Protein AF-A0AA38ISB1-F1 (afdb_monomer_lite)

Radius of gyration: 18.83 Å; chains: 1; bounding box: 47×34×55 Å

pLDDT: mean 70.36, std 16.9, range [27.78, 88.81]

Organism: NCBI:txid2755281

Structure (mmCIF, N/CA/C/O backbone):
data_AF-A0AA38ISB1-F1
#
_entry.id   AF-A0AA38ISB1-F1
#
loop_
_atom_site.group_PDB
_atom_site.id
_atom_site.type_symbol
_atom_site.label_atom_id
_atom_site.label_alt_id
_atom_site.label_comp_id
_atom_site.label_asym_id
_atom_site.label_entity_id
_atom_site.label_seq_id
_atom_site.pdbx_PDB_ins_code
_atom_site.Cartn_x
_atom_site.Cartn_y
_atom_site.Cartn_z
_atom_site.occupancy
_atom_site.B_iso_or_equiv
_atom_site.auth_seq_id
_atom_site.auth_comp_id
_atom_site.auth_asym_id
_atom_site.auth_atom_id
_atom_site.pdbx_PDB_model_num
ATOM 1 N N . MET A 1 1 ? 14.321 16.481 -18.606 1.00 57.59 1 MET A N 1
ATOM 2 C CA . MET A 1 1 ? 13.206 15.615 -19.056 1.00 57.59 1 MET A CA 1
ATOM 3 C C 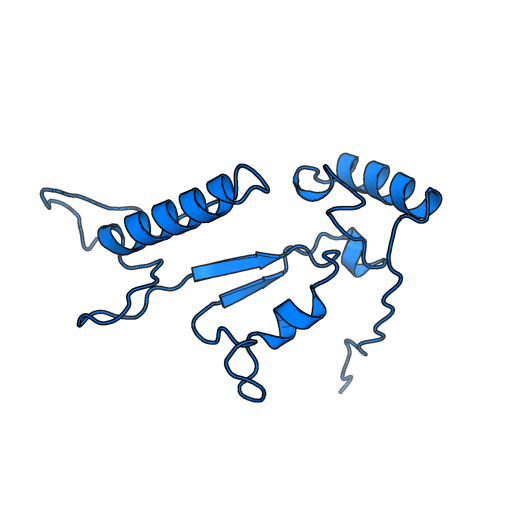. MET A 1 1 ? 13.800 14.308 -19.596 1.00 57.59 1 MET A C 1
ATOM 5 O O . MET A 1 1 ? 14.100 14.224 -20.774 1.00 57.59 1 MET A O 1
ATOM 9 N N . PHE A 1 2 ? 14.101 13.334 -18.725 1.00 65.81 2 PHE A N 1
ATOM 10 C CA . PHE A 1 2 ? 15.055 12.237 -19.006 1.00 65.81 2 PHE A CA 1
ATOM 11 C C . PHE A 1 2 ? 14.682 11.275 -20.149 1.00 65.81 2 PHE A C 1
ATOM 13 O O . PHE A 1 2 ? 15.574 10.658 -20.718 1.00 65.81 2 PHE A O 1
ATOM 20 N N . ALA A 1 3 ? 13.399 11.153 -20.499 1.00 68.50 3 ALA A N 1
ATOM 21 C CA . ALA A 1 3 ? 12.931 10.273 -21.577 1.00 68.50 3 ALA A CA 1
ATOM 22 C C . ALA A 1 3 ? 12.367 11.028 -22.798 1.00 68.50 3 ALA A C 1
ATOM 24 O O . ALA A 1 3 ? 11.808 10.407 -23.707 1.00 68.50 3 ALA A O 1
ATOM 25 N N . ALA A 1 4 ? 12.497 12.360 -22.831 1.00 79.62 4 ALA A N 1
ATOM 26 C CA . ALA A 1 4 ? 12.050 13.179 -23.954 1.00 79.62 4 ALA A CA 1
ATOM 27 C C . ALA A 1 4 ? 12.805 12.813 -25.239 1.00 79.62 4 ALA A C 1
ATOM 29 O O . ALA A 1 4 ? 14.029 12.734 -25.224 1.00 79.62 4 ALA A O 1
ATOM 30 N N . GLY A 1 5 ? 12.086 12.599 -26.343 1.00 80.38 5 GLY A N 1
ATOM 31 C CA . GLY A 1 5 ? 12.702 12.317 -27.646 1.00 80.38 5 GLY A CA 1
ATOM 32 C C . GLY A 1 5 ? 13.299 10.913 -27.804 1.00 80.38 5 GLY A C 1
ATOM 33 O O . GLY A 1 5 ? 13.981 10.655 -28.789 1.00 80.38 5 GLY A O 1
ATOM 34 N N . THR A 1 6 ? 13.045 9.991 -26.868 1.00 82.00 6 THR A N 1
ATOM 35 C CA . THR A 1 6 ? 13.412 8.573 -27.024 1.00 82.00 6 THR A CA 1
ATOM 36 C C . THR A 1 6 ? 12.276 7.780 -27.691 1.00 82.00 6 THR A C 1
ATOM 38 O O . THR A 1 6 ? 11.116 8.179 -27.571 1.00 82.00 6 THR A O 1
ATOM 41 N N . PRO A 1 7 ? 12.548 6.619 -28.328 1.00 79.19 7 PRO A N 1
ATOM 42 C CA . PRO A 1 7 ? 11.509 5.784 -28.952 1.00 79.19 7 PRO A CA 1
ATOM 43 C C . PRO A 1 7 ? 10.403 5.307 -27.992 1.00 79.19 7 PRO A C 1
ATOM 45 O O . PRO A 1 7 ? 9.334 4.897 -28.434 1.00 79.19 7 PRO A O 1
ATOM 48 N N . ARG A 1 8 ? 10.657 5.339 -26.674 1.00 72.88 8 ARG A N 1
ATOM 49 C CA . ARG A 1 8 ? 9.668 5.100 -25.614 1.00 72.88 8 ARG A CA 1
ATOM 50 C C . ARG A 1 8 ? 9.695 6.251 -24.611 1.00 72.88 8 ARG A C 1
ATOM 52 O O . ARG A 1 8 ? 10.278 6.139 -23.535 1.00 72.88 8 ARG A O 1
ATOM 59 N N . SER A 1 9 ? 9.057 7.358 -24.972 1.00 78.00 9 SER A N 1
ATOM 60 C CA . SER A 1 9 ? 9.005 8.566 -24.152 1.00 78.00 9 SER A CA 1
ATOM 61 C C . SER A 1 9 ? 8.037 8.421 -22.973 1.00 78.00 9 SER A C 1
ATOM 63 O O . SER A 1 9 ? 6.853 8.740 -23.078 1.00 78.00 9 SER A O 1
ATOM 65 N N . GLN A 1 10 ? 8.538 7.945 -21.836 1.00 79.06 10 GLN A N 1
ATOM 66 C CA . GLN A 1 10 ? 7.797 7.910 -20.577 1.00 79.06 10 GLN A CA 1
ATOM 67 C C . GLN A 1 10 ? 8.027 9.232 -19.824 1.00 79.06 10 GLN A C 1
ATOM 69 O O . GLN A 1 10 ? 9.119 9.489 -19.329 1.00 79.06 10 GLN A O 1
ATOM 74 N N . LEU A 1 11 ? 7.024 10.114 -19.807 1.00 81.56 11 LEU A N 1
ATOM 75 C CA . LEU A 1 11 ? 7.157 11.467 -19.240 1.00 81.56 11 LEU A CA 1
ATOM 76 C C . LEU A 1 11 ? 6.573 11.606 -17.824 1.00 81.56 11 LEU A C 1
ATOM 78 O O . LEU A 1 11 ? 6.867 12.583 -17.140 1.00 81.56 11 LEU A O 1
ATOM 82 N N . SER A 1 12 ? 5.754 10.650 -17.383 1.00 78.00 12 SER A N 1
ATOM 83 C CA . SER A 1 12 ? 5.053 10.701 -16.096 1.00 78.00 12 SER A CA 1
ATOM 84 C C . SER A 1 12 ? 5.961 10.241 -14.950 1.00 78.00 12 SER A C 1
ATOM 86 O O . SER A 1 12 ? 6.456 9.123 -14.948 1.00 78.00 12 SER A O 1
ATOM 88 N N . SER A 1 13 ? 6.175 11.044 -13.919 1.00 73.81 13 SER A N 1
ATOM 89 C CA . SER A 1 13 ? 7.061 10.631 -12.818 1.00 73.81 13 SER A CA 1
ATOM 90 C C . SER A 1 13 ? 6.405 9.680 -11.810 1.00 73.81 13 SER A C 1
ATOM 92 O O . SER A 1 13 ? 7.106 8.873 -11.198 1.00 73.81 13 SER A O 1
ATOM 94 N N . CYS A 1 14 ? 5.082 9.769 -11.635 1.00 75.06 14 CYS A N 1
ATOM 95 C CA . CYS A 1 14 ? 4.337 9.091 -10.573 1.00 75.06 14 CYS A CA 1
ATOM 96 C C . CYS A 1 14 ? 3.069 8.427 -11.113 1.00 75.06 14 CYS A C 1
ATOM 98 O O . CYS A 1 14 ? 2.439 8.935 -12.043 1.00 75.06 14 CYS A O 1
ATOM 100 N N . PHE A 1 15 ? 2.683 7.318 -10.487 1.00 79.69 15 PHE A N 1
ATOM 101 C CA . PHE A 1 15 ? 1.488 6.553 -10.823 1.00 79.69 15 PHE A CA 1
ATOM 102 C C . PHE A 1 15 ? 0.756 6.155 -9.547 1.00 79.69 15 PHE A C 1
ATOM 104 O O . PHE A 1 15 ? 1.388 5.767 -8.567 1.00 79.69 15 PHE A O 1
ATOM 111 N N . LEU A 1 16 ? -0.570 6.237 -9.584 1.00 79.75 16 LEU A N 1
ATOM 112 C CA . LEU A 1 16 ? -1.455 5.670 -8.575 1.00 79.75 16 LEU A CA 1
ATOM 113 C C . LEU A 1 16 ? -2.050 4.388 -9.153 1.00 79.75 16 LEU A C 1
ATOM 115 O O . LEU A 1 16 ? -2.579 4.401 -10.264 1.00 79.75 16 LEU A O 1
ATOM 119 N N . VAL A 1 17 ? -1.930 3.293 -8.409 1.00 78.75 17 VAL A N 1
ATOM 120 C CA . VAL A 1 17 ? -2.494 1.990 -8.769 1.00 78.75 17 VAL A CA 1
ATOM 121 C C . VAL A 1 17 ? -3.433 1.585 -7.646 1.00 78.75 17 VAL A C 1
ATOM 123 O O . VAL A 1 17 ? -3.034 1.567 -6.484 1.00 78.75 17 VAL A O 1
ATOM 126 N N . THR A 1 18 ? -4.682 1.294 -7.991 1.00 77.44 18 THR A N 1
ATOM 127 C CA . THR A 1 18 ? -5.691 0.797 -7.057 1.00 77.44 18 THR A CA 1
ATOM 128 C C . THR A 1 18 ? -5.938 -0.679 -7.324 1.00 77.44 18 THR A C 1
ATOM 130 O O . THR A 1 18 ? -5.906 -1.137 -8.468 1.00 77.44 18 THR A O 1
ATOM 133 N N . MET A 1 19 ? -6.186 -1.445 -6.265 1.00 78.12 19 MET A N 1
ATOM 134 C CA . MET A 1 19 ? -6.672 -2.807 -6.436 1.00 78.12 19 MET A CA 1
ATOM 135 C C . MET A 1 19 ? -8.125 -2.756 -6.899 1.00 78.12 19 MET A C 1
ATOM 137 O O . MET A 1 19 ? -8.974 -2.183 -6.227 1.00 78.12 19 MET A O 1
ATOM 141 N N . ALA A 1 20 ? -8.401 -3.332 -8.069 1.00 73.69 20 ALA A N 1
ATOM 142 C CA . ALA A 1 20 ? -9.742 -3.321 -8.651 1.00 73.69 20 ALA A CA 1
ATOM 143 C C . ALA A 1 20 ? -10.702 -4.302 -7.960 1.00 73.69 20 ALA A C 1
ATOM 145 O O . ALA A 1 20 ? -11.915 -4.116 -8.019 1.00 73.69 20 ALA A O 1
ATOM 146 N N . LYS A 1 21 ? -10.163 -5.370 -7.362 1.00 74.31 21 LYS A N 1
ATOM 147 C CA . LYS A 1 21 ? -10.909 -6.431 -6.686 1.00 74.31 21 LYS A CA 1
ATOM 148 C C . LYS A 1 21 ? -10.094 -6.979 -5.521 1.00 74.31 21 LYS A C 1
ATOM 150 O O . LYS A 1 21 ? -8.867 -7.034 -5.602 1.00 74.31 21 LYS A O 1
ATOM 155 N N . ASP A 1 22 ? -10.801 -7.395 -4.478 1.00 80.44 22 ASP A N 1
ATOM 156 C CA . ASP A 1 22 ? -10.250 -8.108 -3.324 1.00 80.44 22 ASP A CA 1
ATOM 157 C C . ASP A 1 22 ? -10.283 -9.627 -3.573 1.00 80.44 22 ASP A C 1
ATOM 159 O O . ASP A 1 22 ? -10.995 -10.389 -2.923 1.00 80.44 22 ASP A O 1
ATOM 163 N N . ASP A 1 23 ? -9.584 -10.060 -4.621 1.00 85.75 23 ASP A N 1
ATOM 164 C CA . ASP A 1 23 ? -9.383 -11.461 -4.982 1.00 85.75 23 ASP A CA 1
ATOM 165 C C . ASP A 1 23 ? -7.908 -11.717 -5.328 1.00 85.75 23 ASP A C 1
ATOM 167 O O . ASP A 1 23 ? -7.120 -10.797 -5.573 1.00 85.75 23 ASP A O 1
ATOM 171 N N . LEU A 1 24 ? -7.507 -12.993 -5.330 1.00 88.06 24 LEU A N 1
ATOM 172 C CA . LEU A 1 24 ? -6.124 -13.388 -5.610 1.00 88.06 24 LEU A CA 1
ATOM 173 C C . LEU A 1 24 ? -5.665 -12.886 -6.989 1.00 88.06 24 LEU A C 1
ATOM 175 O O . LEU A 1 24 ? -4.542 -12.402 -7.144 1.00 88.06 24 LEU A O 1
ATOM 179 N N . ASP A 1 25 ? -6.560 -12.943 -7.974 1.00 88.06 25 ASP A N 1
ATOM 180 C CA . ASP A 1 25 ? -6.303 -12.438 -9.318 1.00 88.06 25 ASP A CA 1
ATOM 181 C C . ASP A 1 25 ? -6.095 -10.919 -9.317 1.00 88.06 25 ASP A C 1
ATOM 183 O O . ASP A 1 25 ? -5.141 -10.434 -9.928 1.00 88.06 25 ASP A O 1
ATOM 187 N N . GLY A 1 26 ? -6.915 -10.157 -8.595 1.00 83.75 26 GLY A N 1
ATOM 188 C CA . GLY A 1 26 ? -6.788 -8.711 -8.426 1.00 83.75 26 GLY A CA 1
ATOM 189 C C . GLY A 1 26 ? -5.459 -8.311 -7.792 1.00 83.75 26 GLY A C 1
ATOM 190 O O . GLY A 1 26 ? -4.796 -7.392 -8.288 1.00 83.75 26 GLY A O 1
ATOM 191 N N . ILE A 1 27 ? -5.014 -9.049 -6.770 1.00 84.00 27 ILE A N 1
ATOM 192 C CA . ILE A 1 27 ? -3.689 -8.872 -6.154 1.00 84.00 27 ILE A CA 1
ATOM 193 C C . ILE A 1 27 ? -2.588 -9.094 -7.194 1.00 84.00 27 ILE A C 1
ATOM 195 O O . ILE A 1 27 ? -1.736 -8.222 -7.393 1.00 84.00 27 ILE A O 1
ATOM 199 N N . TYR A 1 28 ? -2.604 -10.229 -7.899 1.00 86.25 28 TYR A N 1
ATOM 200 C CA . TYR A 1 28 ? -1.568 -10.534 -8.888 1.00 86.25 28 TYR A CA 1
ATOM 201 C C . TYR A 1 28 ? -1.556 -9.537 -10.046 1.00 86.25 28 TYR A C 1
ATOM 203 O O . TYR A 1 28 ? -0.479 -9.127 -10.484 1.00 86.25 28 TYR A O 1
ATOM 211 N N . GLN A 1 29 ? -2.721 -9.090 -10.517 1.00 86.88 29 GLN A N 1
ATOM 212 C CA . GLN A 1 29 ? -2.801 -8.062 -11.553 1.00 86.88 29 GLN A CA 1
ATOM 213 C C . GLN A 1 29 ? -2.203 -6.736 -11.078 1.00 86.88 29 GLN A C 1
ATOM 215 O O . GLN A 1 29 ? -1.438 -6.122 -11.826 1.00 86.88 29 GLN A O 1
ATOM 220 N N . CYS A 1 30 ? -2.476 -6.325 -9.837 1.00 83.62 30 CYS A N 1
ATOM 221 C CA . CYS A 1 30 ? -1.883 -5.128 -9.242 1.00 83.62 30 CYS A CA 1
ATOM 222 C C . CYS A 1 30 ? -0.349 -5.236 -9.179 1.00 83.62 30 CYS A C 1
ATOM 224 O O . CYS A 1 30 ? 0.364 -4.353 -9.661 1.00 83.62 30 CYS A O 1
ATOM 226 N N . VAL A 1 31 ? 0.180 -6.366 -8.698 1.00 84.12 31 VAL A N 1
ATOM 227 C CA . VAL A 1 31 ? 1.631 -6.617 -8.642 1.00 84.12 31 VAL A CA 1
ATOM 228 C C . VAL A 1 31 ? 2.258 -6.596 -10.040 1.00 84.12 31 VAL A C 1
ATOM 230 O O . VAL A 1 31 ? 3.304 -5.974 -10.246 1.00 84.12 31 VAL A O 1
ATOM 233 N N . ILE A 1 32 ? 1.610 -7.217 -11.030 1.00 85.62 32 ILE A N 1
ATOM 234 C CA . ILE A 1 32 ? 2.062 -7.208 -12.428 1.00 85.62 32 ILE A CA 1
ATOM 235 C C . ILE A 1 32 ? 2.063 -5.782 -12.993 1.00 85.62 32 ILE A C 1
ATOM 237 O O . ILE A 1 32 ? 2.995 -5.409 -13.713 1.00 85.62 32 ILE A O 1
ATOM 241 N N . GLN A 1 33 ? 1.046 -4.973 -12.689 1.00 82.56 33 GLN A N 1
ATOM 242 C CA . GLN A 1 33 ? 0.990 -3.570 -13.102 1.00 82.56 33 GLN A CA 1
ATOM 243 C C . GLN A 1 33 ? 2.124 -2.758 -12.470 1.00 82.56 33 GLN A C 1
ATOM 245 O O . GLN A 1 33 ? 2.850 -2.078 -13.199 1.00 82.56 33 GLN A O 1
ATOM 250 N N . CYS A 1 34 ? 2.356 -2.898 -11.164 1.00 80.88 34 CYS A N 1
ATOM 251 C CA . CYS A 1 34 ? 3.477 -2.267 -10.466 1.00 80.88 34 CYS A CA 1
ATOM 252 C C . CYS A 1 34 ? 4.830 -2.678 -11.071 1.00 80.88 34 CYS A C 1
ATOM 254 O O . CYS A 1 34 ? 5.672 -1.820 -11.334 1.00 80.88 34 CYS A O 1
ATOM 256 N N . ALA A 1 35 ? 5.027 -3.959 -11.395 1.00 81.38 35 ALA A N 1
ATOM 257 C CA . ALA A 1 35 ? 6.251 -4.441 -12.041 1.00 81.38 35 ALA A CA 1
ATOM 258 C C . ALA A 1 35 ? 6.443 -3.863 -13.459 1.00 81.38 35 ALA A C 1
ATOM 260 O O . ALA A 1 35 ? 7.554 -3.485 -13.846 1.00 81.38 35 ALA A O 1
ATOM 261 N N . LYS A 1 36 ? 5.364 -3.746 -14.245 1.00 81.44 36 LYS A N 1
ATOM 262 C CA . LYS A 1 36 ? 5.399 -3.103 -15.571 1.00 81.44 36 LYS A CA 1
ATOM 263 C C . LYS A 1 36 ? 5.749 -1.617 -15.457 1.00 81.44 36 LYS A C 1
ATOM 265 O O . LYS A 1 36 ? 6.606 -1.146 -16.205 1.00 81.44 36 LYS A O 1
ATOM 270 N N . ILE A 1 37 ? 5.145 -0.900 -14.508 1.00 78.38 37 ILE A N 1
ATOM 271 C CA . ILE A 1 37 ? 5.423 0.522 -14.252 1.00 78.38 37 ILE A CA 1
ATOM 272 C C . ILE A 1 37 ? 6.872 0.706 -13.790 1.00 78.38 37 ILE A C 1
ATOM 274 O O . ILE A 1 37 ? 7.578 1.543 -14.353 1.00 78.38 37 ILE A O 1
ATOM 278 N N . SER A 1 38 ? 7.361 -0.136 -12.874 1.00 74.44 38 SER A N 1
ATOM 279 C CA . SER A 1 38 ? 8.765 -0.154 -12.440 1.00 74.44 38 SER A CA 1
ATOM 280 C C . SER A 1 38 ? 9.736 -0.184 -13.599 1.00 74.44 38 SER A C 1
ATOM 282 O O . SER A 1 38 ? 10.735 0.536 -13.603 1.00 74.44 38 SER A O 1
ATOM 284 N N . LYS A 1 39 ? 9.466 -1.071 -14.556 1.00 74.75 39 LYS A N 1
ATOM 285 C CA . LYS A 1 39 ? 10.363 -1.341 -15.672 1.00 74.75 39 LYS A CA 1
ATOM 286 C C . LYS A 1 39 ? 10.435 -0.161 -16.636 1.00 74.75 39 LYS A C 1
ATOM 288 O O . LYS A 1 39 ? 11.485 0.063 -17.233 1.00 74.75 39 LYS A O 1
ATOM 293 N N . ILE A 1 40 ? 9.326 0.558 -16.811 1.00 71.50 40 ILE A N 1
ATOM 294 C CA . ILE A 1 40 ? 9.193 1.613 -17.823 1.00 71.50 40 ILE A CA 1
ATOM 295 C C . ILE A 1 40 ? 9.513 2.996 -17.234 1.00 71.50 40 ILE A C 1
ATOM 297 O O . ILE A 1 40 ? 10.166 3.791 -17.904 1.00 71.50 40 ILE A O 1
ATOM 301 N N . ALA A 1 41 ? 9.090 3.281 -16.000 1.00 63.59 41 ALA A N 1
ATOM 302 C CA . ALA A 1 41 ? 9.196 4.604 -15.377 1.00 63.59 41 ALA A CA 1
ATOM 303 C C . ALA A 1 41 ? 10.319 4.722 -14.330 1.00 63.59 41 ALA A C 1
ATOM 305 O O . ALA A 1 41 ? 10.645 5.823 -13.897 1.00 63.59 41 ALA A O 1
ATOM 306 N N . GLY A 1 42 ? 10.934 3.610 -13.906 1.00 55.00 42 GLY A N 1
ATOM 307 C CA . GLY A 1 42 ? 12.079 3.607 -12.985 1.00 55.00 42 GLY A CA 1
ATOM 308 C C . GLY A 1 42 ? 11.808 4.121 -11.561 1.00 55.00 42 GLY A C 1
ATOM 309 O O . GLY A 1 42 ? 12.719 4.070 -10.739 1.00 55.00 42 GLY A O 1
ATOM 310 N N . SER A 1 43 ? 10.596 4.592 -11.248 1.00 47.38 43 SER A N 1
ATOM 311 C CA . SER A 1 43 ? 10.244 5.227 -9.969 1.00 47.38 43 SER A CA 1
ATOM 312 C C . SER A 1 43 ? 9.274 4.435 -9.087 1.00 47.38 43 SER A C 1
ATOM 314 O O . SER A 1 43 ? 8.980 4.895 -7.992 1.00 47.38 43 SER A O 1
ATOM 316 N N . LEU A 1 44 ? 8.833 3.233 -9.477 1.00 49.72 44 LEU A N 1
ATOM 317 C CA . LEU A 1 44 ? 7.971 2.399 -8.628 1.00 49.72 44 LEU A CA 1
ATOM 318 C C . LEU A 1 44 ? 8.337 0.929 -8.773 1.00 49.72 44 LEU A C 1
ATOM 320 O O . LEU A 1 44 ? 7.881 0.316 -9.722 1.00 49.72 44 LEU A O 1
ATOM 324 N N . GLY A 1 45 ? 9.212 0.375 -7.930 1.00 39.78 45 GLY A N 1
ATOM 325 C CA . GLY A 1 45 ? 9.962 -0.816 -8.333 1.00 39.78 45 GLY A CA 1
ATOM 326 C C . GLY A 1 45 ? 10.284 -1.862 -7.295 1.00 39.78 45 GLY A C 1
ATOM 327 O O . GLY A 1 45 ? 11.212 -1.728 -6.512 1.00 39.78 45 GLY A O 1
ATOM 328 N N . VAL A 1 46 ? 9.618 -2.998 -7.466 1.00 33.12 46 VAL A N 1
ATOM 329 C CA . VAL A 1 46 ? 10.126 -4.301 -7.058 1.00 33.12 46 VAL A CA 1
ATOM 330 C C . VAL A 1 46 ? 11.059 -4.796 -8.171 1.00 33.12 46 VAL A C 1
ATOM 332 O O . VAL A 1 46 ? 10.603 -5.201 -9.239 1.00 33.12 46 VAL A O 1
ATOM 335 N N . ILE A 1 47 ? 12.376 -4.734 -7.946 1.00 35.09 47 ILE A N 1
ATOM 336 C CA . ILE A 1 47 ? 13.387 -5.361 -8.812 1.00 35.09 47 ILE A CA 1
ATOM 337 C C . ILE A 1 47 ? 14.253 -6.273 -7.947 1.00 35.09 47 ILE A C 1
ATOM 339 O O . ILE A 1 47 ? 15.120 -5.819 -7.202 1.00 35.09 47 ILE A O 1
ATOM 343 N N . VAL A 1 48 ? 14.060 -7.582 -8.09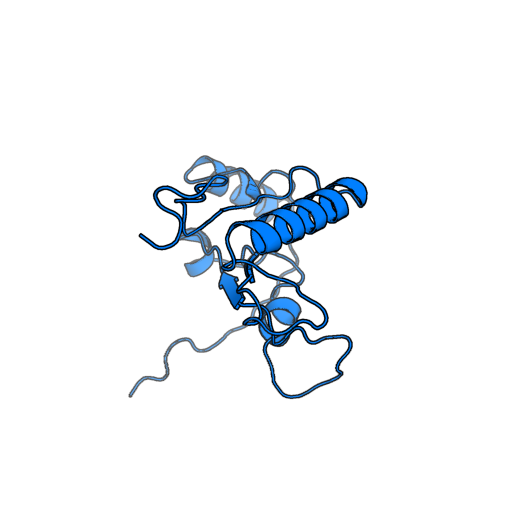9 1.00 38.62 48 VAL A N 1
ATOM 344 C CA . VAL A 1 48 ? 15.016 -8.581 -7.619 1.00 38.62 48 VAL A CA 1
ATOM 345 C C . VAL A 1 48 ? 16.212 -8.573 -8.580 1.00 38.62 48 VAL A C 1
ATOM 347 O O . VAL A 1 48 ? 16.135 -9.097 -9.685 1.00 38.62 48 VAL A O 1
ATOM 350 N N . ARG A 1 49 ? 17.297 -7.924 -8.133 1.00 36.34 49 ARG A N 1
ATOM 351 C CA . ARG A 1 49 ? 18.676 -7.884 -8.675 1.00 36.34 49 ARG A CA 1
ATOM 352 C C . ARG A 1 49 ? 18.856 -7.469 -10.150 1.00 36.34 49 ARG A C 1
ATOM 354 O O . ARG A 1 49 ? 18.776 -8.281 -11.064 1.00 36.34 49 ARG A O 1
ATOM 361 N N . GLY A 1 50 ? 19.294 -6.220 -10.353 1.00 35.59 50 GLY A N 1
ATOM 362 C CA . GLY A 1 50 ? 19.922 -5.766 -11.603 1.00 35.59 50 GLY A CA 1
ATOM 363 C C . GLY A 1 50 ? 20.226 -4.262 -11.650 1.00 35.59 50 GLY A C 1
ATOM 364 O O . GLY A 1 50 ? 19.392 -3.494 -12.108 1.00 35.59 50 GLY A O 1
ATOM 365 N N . ASN A 1 51 ? 21.416 -3.849 -11.190 1.00 43.62 51 ASN A N 1
ATOM 366 C CA . ASN A 1 51 ? 22.153 -2.590 -11.463 1.00 43.62 51 ASN A CA 1
ATOM 367 C C . ASN A 1 51 ? 21.436 -1.214 -11.522 1.00 43.62 51 ASN A C 1
ATOM 369 O O . ASN A 1 51 ? 22.058 -0.231 -11.928 1.00 43.62 51 ASN A O 1
ATOM 373 N N . LYS A 1 52 ? 20.183 -1.067 -11.084 1.00 53.34 52 LYS A N 1
ATOM 374 C CA . LYS A 1 52 ? 19.504 0.231 -10.923 1.00 53.34 52 LYS A CA 1
ATOM 375 C C . LYS A 1 52 ? 18.736 0.273 -9.605 1.00 53.34 52 LYS A C 1
ATOM 377 O O . LYS A 1 52 ? 18.387 -0.769 -9.062 1.00 53.34 52 LYS A O 1
ATOM 382 N N . ARG A 1 53 ? 18.563 1.499 -9.092 1.00 56.59 53 ARG A N 1
ATOM 383 C CA . ARG A 1 53 ? 17.974 1.829 -7.783 1.00 56.59 53 ARG A CA 1
ATOM 384 C C . ARG A 1 53 ? 16.728 0.970 -7.502 1.00 56.59 53 ARG A C 1
ATOM 386 O O . ARG A 1 53 ? 15.927 0.813 -8.426 1.00 56.59 53 ARG A O 1
ATOM 393 N N . PRO A 1 54 ? 16.551 0.454 -6.270 1.00 60.94 54 PRO A N 1
ATOM 394 C CA . PRO A 1 54 ? 15.285 -0.160 -5.882 1.00 60.94 54 PRO A CA 1
ATOM 395 C C . PRO A 1 54 ? 14.190 0.877 -6.129 1.00 60.94 54 PRO A C 1
ATOM 397 O O . PRO A 1 54 ? 14.373 2.057 -5.814 1.00 60.94 54 PRO A O 1
ATOM 400 N N . GLY A 1 55 ? 13.112 0.493 -6.804 1.00 62.91 55 GLY A N 1
ATOM 401 C CA . GLY A 1 55 ? 12.068 1.467 -7.069 1.00 62.91 55 GLY A CA 1
ATOM 402 C C . GLY A 1 55 ? 11.201 1.666 -5.828 1.00 62.91 55 GLY A C 1
ATOM 403 O O . GLY A 1 55 ? 11.110 0.806 -4.961 1.00 62.91 55 GLY A O 1
ATOM 404 N N . ALA A 1 56 ? 10.554 2.821 -5.745 1.00 69.50 56 ALA A N 1
ATOM 405 C CA . ALA A 1 56 ? 9.835 3.235 -4.551 1.00 69.50 56 ALA A CA 1
ATOM 406 C C . ALA A 1 56 ? 8.351 2.883 -4.669 1.00 69.50 56 ALA A C 1
ATOM 408 O O . ALA A 1 56 ? 7.655 3.440 -5.509 1.00 69.50 56 ALA A O 1
ATOM 409 N N . CYS A 1 57 ? 7.844 1.974 -3.841 1.00 76.56 57 CYS A N 1
ATOM 410 C CA . CYS A 1 57 ? 6.409 1.700 -3.771 1.00 76.56 57 CYS A CA 1
ATOM 411 C C . CYS A 1 57 ? 5.854 2.239 -2.453 1.00 76.56 57 CYS A C 1
ATOM 413 O O . CYS A 1 57 ? 6.354 1.877 -1.391 1.00 76.56 57 CYS A O 1
ATOM 415 N N . ALA A 1 58 ? 4.849 3.112 -2.533 1.00 80.81 58 ALA A N 1
ATOM 416 C CA . ALA A 1 58 ? 4.102 3.583 -1.376 1.00 80.81 58 ALA A CA 1
ATOM 417 C C . ALA A 1 58 ? 2.771 2.842 -1.290 1.00 80.81 58 ALA A C 1
ATOM 419 O O . ALA A 1 58 ? 1.978 2.883 -2.232 1.00 80.81 58 ALA A O 1
ATOM 420 N N . ILE A 1 59 ? 2.539 2.175 -0.164 1.00 84.94 59 ILE A N 1
ATOM 421 C CA . ILE A 1 59 ? 1.284 1.500 0.137 1.00 84.94 59 ILE A CA 1
ATOM 422 C C . ILE A 1 59 ? 0.453 2.422 1.012 1.00 84.94 59 ILE A C 1
ATOM 424 O O . ILE A 1 59 ? 0.923 2.922 2.035 1.00 84.94 59 ILE A O 1
ATOM 428 N N . TYR A 1 60 ? -0.789 2.623 0.594 1.00 82.69 60 TYR A N 1
ATOM 429 C CA . TYR A 1 60 ? -1.777 3.381 1.335 1.00 82.69 60 TYR A CA 1
ATOM 430 C C . TYR A 1 60 ? -2.695 2.400 2.045 1.00 82.69 60 TYR A C 1
ATOM 432 O O . TYR A 1 60 ? -3.287 1.536 1.399 1.00 82.69 60 TYR A O 1
ATOM 440 N N . LEU A 1 61 ? -2.817 2.544 3.361 1.00 82.00 61 LEU A N 1
ATOM 441 C CA . LEU A 1 61 ? -3.790 1.801 4.148 1.00 82.00 61 LEU A CA 1
ATOM 442 C C . LEU A 1 61 ? -4.680 2.779 4.903 1.00 82.00 61 LEU A C 1
ATOM 444 O O . LEU A 1 61 ? -4.211 3.757 5.489 1.00 82.00 61 LEU A O 1
ATOM 448 N N . GLN A 1 62 ? -5.978 2.517 4.876 1.00 79.38 62 GLN A N 1
ATOM 449 C CA . GLN A 1 62 ? -6.923 3.253 5.698 1.00 79.38 62 GLN A CA 1
ATOM 450 C C . GLN A 1 62 ? -6.797 2.790 7.151 1.00 79.38 62 GLN A C 1
ATOM 452 O O . GLN A 1 62 ? -6.677 1.587 7.397 1.00 79.38 62 GLN A O 1
ATOM 457 N N . PRO A 1 63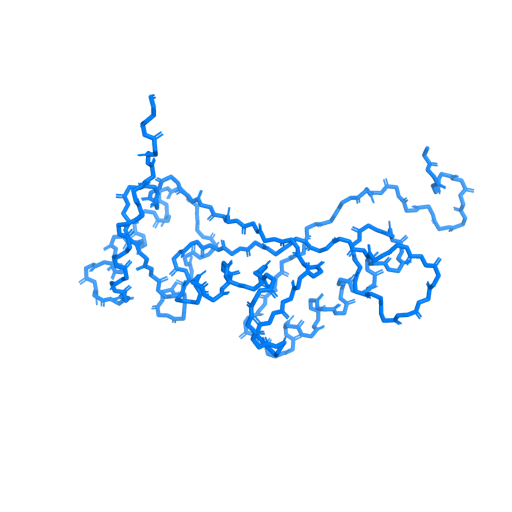 ? -6.824 3.710 8.125 1.00 77.81 63 PRO A N 1
ATOM 458 C CA . PRO A 1 63 ? -6.443 3.378 9.482 1.00 77.81 63 PRO A CA 1
ATOM 459 C C . PRO A 1 63 ? -7.391 2.371 10.128 1.00 77.81 63 PRO A C 1
ATOM 461 O O . PRO A 1 63 ? -6.895 1.545 10.870 1.00 77.81 63 PRO A O 1
ATOM 464 N N . TRP A 1 64 ? -8.691 2.349 9.796 1.00 69.50 64 TRP A N 1
ATOM 465 C CA . TRP A 1 64 ? -9.667 1.385 10.338 1.00 69.50 64 TRP A CA 1
ATOM 466 C C . TRP A 1 64 ? -9.354 -0.081 10.064 1.00 69.50 64 TRP A C 1
ATOM 468 O O . TRP A 1 64 ? -9.859 -0.932 10.790 1.00 69.50 64 TRP A O 1
ATOM 478 N N . HIS A 1 65 ? -8.509 -0.385 9.080 1.00 76.69 65 HIS A N 1
ATOM 479 C CA . HIS A 1 65 ? -8.173 -1.756 8.728 1.00 76.69 65 HIS A CA 1
ATOM 480 C C . HIS A 1 65 ? -7.722 -2.579 9.949 1.00 76.69 65 HIS A C 1
ATOM 482 O O . HIS A 1 65 ? -6.864 -2.144 10.711 1.00 76.69 65 HIS A O 1
ATOM 488 N N . ALA A 1 66 ? -8.252 -3.797 10.119 1.00 77.75 66 ALA A N 1
ATOM 489 C CA . ALA A 1 66 ? -7.957 -4.642 11.285 1.00 77.75 66 ALA A CA 1
ATOM 490 C C . ALA A 1 66 ? -6.441 -4.850 11.501 1.00 77.75 66 ALA A C 1
ATOM 492 O O . ALA A 1 66 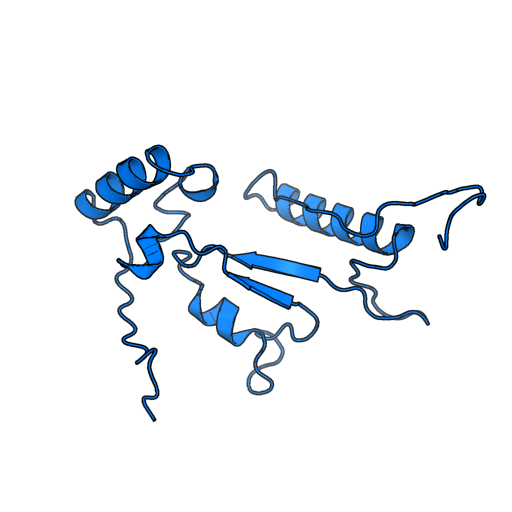? -5.940 -4.776 12.617 1.00 77.75 66 ALA A O 1
ATOM 493 N N . ASN A 1 67 ? -5.698 -5.018 10.406 1.00 80.38 67 ASN A N 1
ATOM 494 C CA . ASN A 1 67 ? -4.242 -5.211 10.392 1.00 80.38 67 ASN A CA 1
ATOM 495 C C . ASN A 1 67 ? -3.418 -3.904 10.418 1.00 80.38 67 ASN A C 1
ATOM 497 O O . ASN A 1 67 ? -2.250 -3.907 10.028 1.00 80.38 67 ASN A O 1
ATOM 501 N N . ILE A 1 68 ? -3.990 -2.774 10.846 1.00 82.81 68 ILE A N 1
ATOM 502 C CA . ILE A 1 68 ? -3.280 -1.485 10.894 1.00 82.81 68 ILE A CA 1
ATOM 503 C C . ILE A 1 68 ? -2.011 -1.533 11.756 1.00 82.81 68 ILE A C 1
ATOM 505 O O . ILE A 1 68 ? -1.003 -0.911 11.429 1.00 82.81 68 ILE A O 1
ATOM 509 N N . ILE A 1 69 ? -2.038 -2.301 12.844 1.00 84.44 69 ILE A N 1
ATOM 510 C CA . ILE A 1 69 ? -0.909 -2.445 13.768 1.00 84.44 69 ILE A CA 1
ATOM 511 C C . ILE A 1 69 ? 0.257 -3.141 13.067 1.00 84.44 69 ILE A C 1
ATOM 513 O O . ILE A 1 69 ? 1.385 -2.647 13.091 1.00 84.44 69 ILE A O 1
ATOM 517 N N . ASP A 1 70 ? -0.034 -4.262 12.408 1.00 85.38 70 ASP A N 1
ATOM 518 C CA . ASP A 1 70 ? 0.963 -5.032 11.673 1.00 85.38 70 ASP A CA 1
ATOM 519 C C . ASP A 1 70 ? 1.547 -4.179 10.551 1.00 85.38 70 ASP A C 1
ATOM 521 O O . ASP A 1 70 ? 2.766 -4.097 10.419 1.00 85.38 70 ASP A O 1
ATOM 525 N N . PHE A 1 71 ? 0.691 -3.445 9.832 1.00 86.19 71 PHE A N 1
ATOM 526 C CA . PHE A 1 71 ? 1.094 -2.507 8.787 1.00 86.19 71 PHE A CA 1
ATOM 527 C C . PHE A 1 71 ? 2.085 -1.444 9.287 1.00 86.19 71 PHE A C 1
ATOM 529 O O . PHE A 1 71 ? 3.097 -1.192 8.635 1.00 86.19 71 PHE A O 1
ATOM 536 N N . LEU A 1 72 ? 1.854 -0.867 10.472 1.00 86.56 72 LEU A N 1
ATOM 537 C CA . LEU A 1 72 ? 2.782 0.085 11.098 1.00 86.56 72 LEU A CA 1
ATOM 538 C C . LEU A 1 72 ? 4.107 -0.565 11.521 1.00 86.56 72 LEU A C 1
ATOM 540 O O . LEU A 1 72 ? 5.144 0.102 11.579 1.00 86.56 72 LEU A O 1
ATOM 544 N N . PHE A 1 73 ? 4.092 -1.858 11.837 1.00 87.12 73 PHE A N 1
ATOM 545 C CA . PHE A 1 73 ? 5.282 -2.593 12.252 1.00 87.12 73 PHE A CA 1
ATOM 546 C C . PHE A 1 73 ? 6.095 -3.178 11.098 1.00 87.12 73 PHE A C 1
ATOM 548 O O . PHE A 1 73 ? 7.275 -3.470 11.312 1.00 87.12 73 PHE A O 1
ATOM 555 N N . LEU A 1 74 ? 5.549 -3.251 9.880 1.00 86.75 74 LEU A N 1
ATOM 556 C CA . LEU A 1 74 ? 6.269 -3.739 8.696 1.00 86.75 74 LEU A CA 1
ATOM 557 C C . LEU A 1 74 ? 7.565 -2.955 8.406 1.00 86.75 74 LEU A C 1
ATOM 559 O O . LEU A 1 74 ? 8.527 -3.528 7.888 1.00 86.75 74 LEU A O 1
ATOM 563 N N . GLY A 1 75 ? 7.609 -1.666 8.767 1.00 84.56 75 GLY A N 1
ATOM 564 C CA . GLY A 1 75 ? 8.777 -0.792 8.604 1.00 84.56 75 GLY A CA 1
ATOM 565 C C . GLY A 1 75 ? 9.807 -0.849 9.740 1.00 84.56 75 GLY A C 1
ATOM 566 O O . GLY A 1 75 ? 10.832 -0.171 9.667 1.00 84.56 75 GLY A O 1
ATOM 567 N N . LYS A 1 76 ? 9.573 -1.619 10.813 1.00 88.81 76 LYS A N 1
ATOM 568 C CA . LYS A 1 76 ? 10.523 -1.712 11.935 1.00 88.81 76 LYS A CA 1
ATOM 569 C C . LYS A 1 76 ? 11.772 -2.513 11.554 1.00 88.81 76 LYS A C 1
ATOM 571 O O . LYS A 1 76 ? 11.705 -3.558 10.913 1.00 88.81 76 LYS A O 1
ATOM 576 N N . ASN A 1 77 ? 12.930 -2.077 12.054 1.00 86.25 77 ASN A N 1
ATOM 577 C CA . ASN A 1 77 ? 14.192 -2.800 11.858 1.00 86.25 77 ASN A CA 1
ATOM 578 C C . ASN A 1 77 ? 14.246 -4.118 12.647 1.00 86.25 77 ASN A C 1
ATOM 580 O O . ASN A 1 77 ? 14.890 -5.068 12.211 1.00 86.25 77 ASN A O 1
ATOM 584 N N . THR A 1 78 ? 13.552 -4.189 13.784 1.00 88.44 78 THR A N 1
ATOM 585 C CA . THR A 1 78 ? 13.523 -5.359 14.667 1.00 88.44 78 THR A CA 1
ATOM 586 C C . THR A 1 78 ? 12.332 -6.276 14.383 1.00 88.44 78 THR A C 1
ATOM 588 O O . THR A 1 78 ? 11.232 -5.823 14.048 1.00 88.44 78 THR A O 1
ATOM 591 N N . GLY A 1 79 ? 12.539 -7.581 14.569 1.00 87.94 79 GLY A N 1
ATOM 592 C CA . GLY A 1 79 ? 11.522 -8.623 14.421 1.00 87.94 79 GLY A CA 1
ATOM 593 C C . GLY A 1 79 ? 11.895 -9.689 13.398 1.00 87.94 79 GLY A C 1
ATOM 594 O O . GLY A 1 79 ? 13.030 -9.744 12.930 1.00 87.94 79 GLY A O 1
ATOM 595 N N . TRP A 1 80 ? 10.926 -10.544 13.087 1.00 85.44 80 TRP A N 1
ATOM 596 C CA . TRP A 1 80 ? 11.086 -11.674 12.179 1.00 85.44 80 TRP A CA 1
ATOM 597 C C . TRP A 1 80 ? 11.010 -11.198 10.729 1.00 85.44 80 TRP A C 1
ATOM 599 O O . TRP A 1 80 ? 10.116 -10.433 10.383 1.00 85.44 80 TRP A O 1
ATOM 609 N N . GLU A 1 81 ? 11.923 -11.661 9.872 1.00 86.00 81 GLU A N 1
ATOM 610 C CA . GLU A 1 81 ? 12.027 -11.169 8.488 1.00 86.00 81 GLU A CA 1
ATOM 611 C C . GLU A 1 81 ? 10.751 -11.406 7.668 1.00 86.00 81 GLU A C 1
ATOM 613 O O . GLU A 1 81 ? 10.371 -10.567 6.860 1.00 86.00 81 GLU A O 1
ATOM 618 N N . ASN A 1 82 ? 10.036 -12.500 7.940 1.00 86.69 82 ASN A N 1
ATOM 619 C CA . ASN A 1 82 ? 8.797 -12.863 7.244 1.00 86.69 82 ASN A CA 1
ATOM 620 C C . ASN A 1 82 ? 7.635 -11.887 7.506 1.00 86.69 82 ASN A C 1
ATOM 622 O O . ASN A 1 82 ? 6.639 -11.916 6.792 1.00 86.69 82 ASN A O 1
ATOM 626 N N . GLU A 1 83 ? 7.754 -11.032 8.522 1.00 85.75 83 GLU A N 1
ATOM 627 C CA . GLU A 1 83 ? 6.758 -10.028 8.904 1.00 85.75 83 GLU A CA 1
ATOM 628 C C . GLU A 1 83 ? 7.254 -8.604 8.618 1.00 85.75 83 GLU A C 1
ATOM 630 O O . GLU A 1 83 ? 6.773 -7.640 9.221 1.00 85.75 83 GLU A O 1
ATOM 635 N N . ARG A 1 84 ? 8.293 -8.438 7.794 1.00 87.56 84 ARG A N 1
ATOM 636 C CA . ARG A 1 84 ? 8.900 -7.132 7.515 1.00 87.56 84 ARG A CA 1
ATOM 637 C C . ARG A 1 84 ? 8.975 -6.882 6.022 1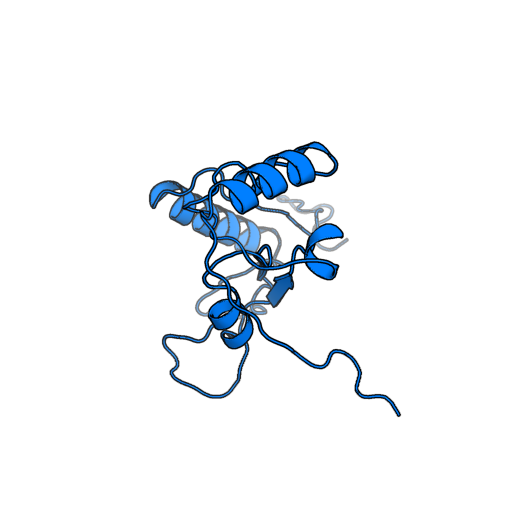.00 87.56 84 ARG A C 1
ATOM 639 O O . ARG A 1 84 ? 9.239 -7.780 5.232 1.00 87.56 84 ARG A O 1
ATOM 646 N N . ALA A 1 85 ? 8.780 -5.623 5.647 1.00 86.50 85 ALA A N 1
ATOM 647 C CA . ALA A 1 85 ? 8.911 -5.181 4.266 1.00 86.50 85 ALA A CA 1
ATOM 648 C C . ALA A 1 85 ? 9.557 -3.787 4.216 1.00 86.50 85 ALA A C 1
ATOM 650 O O . ALA A 1 85 ? 8.946 -2.777 3.877 1.00 86.50 85 ALA A O 1
ATOM 651 N N . ARG A 1 86 ? 10.832 -3.714 4.602 1.00 84.94 86 ARG A N 1
ATOM 652 C CA . ARG A 1 86 ? 11.548 -2.441 4.827 1.00 84.94 86 ARG A CA 1
ATOM 653 C C . ARG A 1 86 ? 11.747 -1.595 3.562 1.00 84.94 86 ARG A C 1
ATOM 655 O O . ARG A 1 86 ? 11.969 -0.397 3.671 1.00 84.94 86 ARG A O 1
ATOM 662 N N . ASP A 1 87 ? 11.636 -2.208 2.386 1.00 82.94 87 ASP A N 1
ATOM 663 C CA . ASP A 1 87 ? 11.807 -1.539 1.091 1.00 82.94 87 ASP A CA 1
ATOM 664 C C . ASP A 1 87 ? 10.538 -0.805 0.604 1.00 82.94 87 ASP A C 1
ATOM 666 O O . ASP A 1 87 ? 10.558 -0.154 -0.443 1.00 82.94 87 ASP A O 1
ATOM 670 N N . LEU A 1 88 ? 9.426 -0.907 1.343 1.00 82.88 88 LEU A N 1
ATOM 671 C CA . LEU A 1 88 ? 8.156 -0.253 1.025 1.00 82.88 88 LEU A CA 1
ATOM 672 C C . LEU A 1 88 ? 7.972 1.019 1.858 1.00 82.88 88 LEU A C 1
ATOM 674 O O . LEU A 1 88 ? 8.370 1.093 3.020 1.00 82.88 88 LEU A O 1
ATOM 678 N N . PHE A 1 89 ? 7.318 2.016 1.267 1.00 83.69 89 PHE A N 1
ATOM 679 C CA . PHE A 1 89 ? 6.871 3.212 1.969 1.00 83.69 89 PHE A CA 1
ATOM 680 C C . PHE A 1 89 ? 5.444 3.002 2.481 1.00 83.69 89 PHE A C 1
ATOM 682 O O . PHE A 1 89 ? 4.573 2.550 1.740 1.00 83.69 89 PHE A O 1
ATOM 689 N N . TYR A 1 90 ? 5.197 3.359 3.737 1.00 83.88 90 TYR A N 1
ATOM 690 C CA . TYR A 1 90 ? 3.903 3.187 4.397 1.00 83.88 90 TYR A CA 1
ATOM 691 C C . TYR A 1 90 ? 3.218 4.536 4.555 1.00 83.88 90 TYR A C 1
ATOM 693 O O . TYR A 1 90 ? 3.798 5.463 5.123 1.00 83.88 90 TYR A O 1
ATOM 701 N N . VAL A 1 91 ? 1.987 4.648 4.060 1.00 84.50 91 VAL A N 1
ATOM 702 C CA . VAL A 1 91 ? 1.190 5.872 4.144 1.00 84.50 91 VAL A CA 1
ATOM 703 C C . VAL A 1 91 ? -0.186 5.545 4.708 1.00 84.50 91 VAL A C 1
ATOM 705 O O . VAL A 1 91 ? -0.821 4.566 4.317 1.00 84.50 91 VAL A O 1
ATOM 708 N N . LEU A 1 92 ? -0.655 6.378 5.635 1.00 81.12 92 LEU A N 1
ATOM 709 C CA . LEU A 1 92 ? -2.004 6.280 6.178 1.00 81.12 92 LEU A CA 1
ATOM 710 C C . LEU A 1 92 ? -2.948 7.191 5.404 1.00 81.12 92 LEU A C 1
ATOM 712 O O . LEU A 1 92 ? -2.706 8.393 5.286 1.00 81.12 92 LEU A O 1
ATOM 716 N N . TRP A 1 93 ? -4.038 6.619 4.901 1.00 79.88 93 TRP A N 1
ATOM 717 C CA . TRP A 1 93 ? -5.141 7.376 4.317 1.00 79.88 93 TRP A CA 1
ATOM 718 C C . TRP A 1 93 ? -6.159 7.708 5.411 1.00 79.88 93 TRP A C 1
ATOM 720 O O . TRP A 1 93 ? -7.167 7.021 5.576 1.00 79.88 93 TRP A O 1
ATOM 730 N N . THR A 1 94 ? -5.853 8.723 6.217 1.00 76.94 94 THR A N 1
ATOM 731 C CA . THR A 1 94 ? -6.661 9.093 7.387 1.00 76.94 94 THR A CA 1
ATOM 732 C C . THR A 1 94 ? -7.741 10.115 7.008 1.00 76.94 94 THR A C 1
ATOM 734 O O . THR A 1 94 ? -7.394 11.244 6.661 1.00 76.94 94 THR A O 1
ATOM 737 N N . PRO A 1 95 ? -9.043 9.788 7.092 1.00 69.75 95 PRO A N 1
ATOM 738 C CA . PRO A 1 95 ? -10.109 10.770 6.993 1.00 69.75 95 PRO A CA 1
ATOM 739 C C . PRO A 1 95 ? -10.244 11.535 8.307 1.00 69.75 95 PRO A C 1
ATOM 741 O O . PRO A 1 95 ? -9.853 11.073 9.382 1.00 69.75 95 PRO A O 1
ATOM 744 N N . GLU A 1 96 ? -10.885 12.692 8.222 1.00 61.91 96 GLU A N 1
ATOM 745 C CA . GLU A 1 96 ? -11.049 13.596 9.355 1.00 61.91 96 GLU A CA 1
ATOM 746 C C . GLU A 1 96 ? -11.802 12.957 10.538 1.00 61.91 96 GLU A C 1
ATOM 748 O O . GLU A 1 96 ? -11.472 13.211 11.696 1.00 61.91 96 GLU A O 1
ATOM 753 N N . LEU A 1 97 ? -12.770 12.075 10.262 1.00 57.31 97 LEU A N 1
ATOM 754 C CA . LEU A 1 97 ? -13.549 11.381 11.291 1.00 57.31 97 LEU A CA 1
ATOM 755 C C . LEU A 1 97 ? -12.697 10.431 12.147 1.00 57.31 97 LEU A C 1
ATOM 757 O O . LEU A 1 97 ? -12.942 10.295 13.342 1.00 57.31 97 LEU A O 1
ATOM 761 N N . PHE A 1 98 ? -11.665 9.819 11.559 1.00 59.38 98 PHE A N 1
ATOM 762 C CA . PHE A 1 98 ? -10.798 8.867 12.256 1.00 59.38 98 PHE A CA 1
ATOM 763 C C . PHE A 1 98 ? -9.870 9.551 13.267 1.00 59.38 98 PHE A C 1
ATOM 765 O O . PHE A 1 98 ? -9.515 8.986 14.297 1.00 59.38 98 PHE A O 1
ATOM 772 N N . ILE A 1 99 ? -9.524 10.818 13.018 1.00 60.28 99 ILE A N 1
ATOM 773 C CA . ILE A 1 99 ? -8.836 11.654 14.013 1.00 60.28 99 ILE A CA 1
ATOM 774 C C . ILE A 1 99 ? -9.729 11.845 15.253 1.00 60.28 99 ILE A C 1
ATOM 776 O O . ILE A 1 99 ? -9.227 12.099 16.346 1.00 60.28 99 ILE A O 1
ATOM 780 N N . LYS A 1 100 ? -11.052 11.692 15.103 1.00 54.22 100 LYS A N 1
ATOM 781 C CA . LYS A 1 100 ? -12.034 11.873 16.171 1.00 54.22 100 LYS A CA 1
ATOM 782 C C . LYS A 1 100 ? -12.481 10.544 16.817 1.00 54.22 100 LYS A C 1
ATOM 784 O O . LYS A 1 100 ? -12.721 10.580 18.024 1.00 54.22 100 LYS A O 1
ATOM 789 N N . ARG A 1 101 ? -12.622 9.408 16.095 1.00 54.31 101 ARG A N 1
ATOM 790 C CA . ARG A 1 101 ? -13.208 8.126 16.597 1.00 54.31 101 ARG A CA 1
ATOM 791 C C . ARG A 1 101 ? -12.690 6.846 15.875 1.00 54.31 101 ARG A C 1
ATOM 793 O O . ARG A 1 101 ? -12.151 6.929 14.783 1.00 54.31 101 ARG A O 1
ATOM 800 N N . SER A 1 102 ? -12.830 5.694 16.542 1.00 53.22 102 SER A N 1
ATOM 801 C CA . SER A 1 102 ? -12.137 4.374 16.476 1.00 53.22 102 SER A CA 1
ATOM 802 C C . SER A 1 102 ? -12.064 3.554 15.147 1.00 53.22 102 SER A C 1
ATOM 804 O O . SER A 1 102 ? -12.562 3.958 14.106 1.00 53.22 102 SER A O 1
ATOM 806 N N . LEU A 1 103 ? -11.405 2.371 15.196 1.00 55.62 103 LEU A N 1
ATOM 807 C CA . LEU A 1 103 ? -11.076 1.406 14.106 1.00 55.62 103 LEU A CA 1
ATOM 808 C C . LEU A 1 103 ? -12.228 0.442 13.702 1.00 55.62 103 LEU A C 1
ATOM 810 O O . LEU A 1 103 ? -12.979 0.009 14.569 1.00 55.62 103 LEU A O 1
ATOM 814 N N . VAL A 1 104 ? -12.324 0.049 12.412 1.00 61.69 104 VAL A N 1
ATOM 815 C CA . VAL A 1 104 ? -13.391 -0.800 11.800 1.00 61.69 104 VAL A CA 1
ATOM 816 C C . VAL A 1 104 ? -12.861 -1.734 10.681 1.00 61.69 104 VAL A C 1
ATOM 818 O O . VAL A 1 104 ? -12.261 -1.303 9.700 1.00 61.69 104 VAL A O 1
ATOM 821 N N . CYS A 1 105 ? -13.137 -3.039 10.760 1.00 60.38 105 CYS A N 1
ATOM 822 C CA . CYS A 1 105 ? -12.611 -4.034 9.813 1.00 60.38 105 CYS A CA 1
ATOM 823 C C . CYS A 1 105 ? -13.275 -3.977 8.408 1.00 60.38 105 CYS A C 1
ATOM 825 O O . CYS A 1 105 ? -14.484 -4.167 8.310 1.00 60.38 105 CYS A O 1
ATOM 827 N N . PRO A 1 106 ? -12.518 -3.849 7.296 1.00 57.50 106 PRO A N 1
ATOM 828 C CA . PRO A 1 106 ? -13.072 -3.650 5.948 1.00 57.50 106 PRO A CA 1
ATOM 829 C C . PRO A 1 106 ? -13.778 -4.868 5.348 1.00 57.50 106 PRO A C 1
ATOM 831 O O . PRO A 1 106 ? -14.665 -4.692 4.519 1.00 57.50 106 PRO A O 1
ATOM 834 N N . TYR A 1 107 ? -13.443 -6.088 5.781 1.00 64.94 107 TYR A N 1
ATOM 835 C CA . TYR A 1 107 ? -14.199 -7.285 5.391 1.00 64.94 107 TYR A CA 1
ATOM 836 C C . TYR A 1 107 ? -15.606 -7.293 6.011 1.00 64.94 107 TYR A C 1
ATOM 838 O O . TYR A 1 107 ? -16.560 -7.769 5.404 1.00 64.94 107 TYR A O 1
ATOM 846 N N . GLN A 1 108 ? -15.741 -6.745 7.224 1.00 64.44 108 GLN A N 1
ATOM 847 C CA . GLN A 1 108 ? -17.020 -6.642 7.931 1.00 64.44 108 GLN A CA 1
ATOM 848 C C . GLN A 1 108 ? -17.826 -5.414 7.484 1.00 64.44 108 GLN A C 1
ATOM 850 O O . GLN A 1 108 ? -19.052 -5.443 7.536 1.00 64.44 108 GLN A O 1
ATOM 855 N N . SER A 1 109 ? -17.152 -4.368 6.995 1.00 70.06 109 SER A N 1
ATOM 856 C CA . SER A 1 109 ? -17.761 -3.120 6.527 1.00 70.06 109 SER A CA 1
ATOM 857 C C . SER A 1 109 ? -17.396 -2.808 5.060 1.00 70.06 109 SER A C 1
ATOM 859 O O . SER A 1 109 ? -16.606 -1.889 4.794 1.00 70.06 109 SER A O 1
ATOM 861 N N . PRO A 1 110 ? -17.943 -3.551 4.079 1.00 76.12 110 PRO A N 1
ATOM 862 C CA . PRO A 1 110 ? -17.673 -3.302 2.667 1.00 76.12 110 PRO A CA 1
ATOM 863 C C . PRO A 1 110 ? -18.221 -1.937 2.217 1.00 76.12 110 PRO A C 1
ATOM 865 O O . PRO A 1 110 ? -19.208 -1.423 2.750 1.00 76.12 110 PRO A O 1
ATOM 868 N N . GLY A 1 111 ? -17.570 -1.341 1.214 1.00 76.81 111 GLY A N 1
ATOM 869 C CA . GLY A 1 111 ? -17.955 -0.049 0.629 1.00 76.81 111 GLY A CA 1
ATOM 870 C C . GLY A 1 111 ? -17.451 1.183 1.386 1.00 76.81 111 GLY A C 1
ATOM 871 O O . GLY A 1 111 ? -17.581 2.299 0.886 1.00 76.81 111 GLY A O 1
ATOM 872 N N . LEU A 1 112 ? -16.819 1.001 2.551 1.00 73.69 112 LEU A N 1
ATOM 873 C CA . LEU A 1 112 ? -16.228 2.104 3.306 1.00 73.69 112 LEU A CA 1
ATOM 874 C C . LEU A 1 112 ? -15.034 2.725 2.554 1.00 73.69 112 LEU A C 1
ATOM 876 O O . LEU A 1 112 ? -14.892 3.946 2.526 1.00 73.69 112 LEU A O 1
ATOM 880 N N . ALA A 1 113 ? -14.239 1.894 1.868 1.00 68.56 113 ALA A N 1
ATOM 881 C CA . ALA A 1 113 ? -13.053 2.320 1.125 1.00 68.56 113 ALA A CA 1
ATOM 882 C C . ALA A 1 113 ? -13.358 3.204 -0.097 1.00 68.56 113 ALA A C 1
ATOM 884 O O . ALA A 1 113 ? -12.561 4.083 -0.422 1.00 68.56 113 ALA A O 1
ATOM 885 N N . ASP A 1 114 ? -14.521 3.007 -0.721 1.00 75.94 114 ASP A N 1
ATOM 886 C CA . ASP A 1 114 ? -14.958 3.732 -1.921 1.00 75.94 114 ASP A CA 1
ATOM 887 C C . ASP A 1 114 ? -15.788 4.987 -1.590 1.00 75.94 114 ASP A C 1
ATOM 889 O O . ASP A 1 114 ? -16.191 5.742 -2.480 1.00 75.94 114 ASP A O 1
ATOM 893 N N . SER A 1 115 ? -16.075 5.214 -0.304 1.00 76.88 115 SER A N 1
ATOM 894 C CA . SER A 1 115 ? -16.911 6.314 0.176 1.00 76.88 115 SER A CA 1
ATOM 895 C C . SER A 1 115 ? -16.072 7.482 0.706 1.00 76.88 115 SER A C 1
ATOM 897 O O . SER A 1 115 ? -15.035 7.297 1.336 1.00 76.88 115 SER A O 1
ATOM 899 N N . LEU A 1 116 ? -16.522 8.712 0.441 1.00 70.94 116 LEU A N 1
ATOM 900 C CA . LEU A 1 116 ? -15.861 9.954 0.858 1.00 70.94 116 LEU A CA 1
ATOM 901 C C . LEU A 1 116 ? -16.894 10.928 1.450 1.00 70.94 116 LEU A C 1
ATOM 903 O O . LEU A 1 116 ? -18.044 10.964 1.000 1.00 70.94 116 LEU A O 1
ATOM 907 N N . GLY A 1 117 ? -16.477 11.736 2.431 1.00 79.44 117 GLY A N 1
ATOM 908 C CA . GLY A 1 117 ? -17.295 12.798 3.038 1.00 79.44 117 GLY A CA 1
ATOM 909 C C . GLY A 1 117 ? -18.560 12.280 3.733 1.00 79.44 117 GLY A C 1
ATOM 910 O O . GLY A 1 117 ? -18.527 11.246 4.389 1.00 79.44 117 GLY A O 1
ATOM 911 N N . GLU A 1 118 ? -19.700 12.950 3.535 1.00 80.12 118 GLU A N 1
ATOM 912 C CA . GLU A 1 118 ? -20.978 12.608 4.195 1.00 80.12 118 GLU A CA 1
ATOM 913 C C . GLU A 1 118 ? -21.436 11.158 3.962 1.00 80.12 118 GLU A C 1
ATOM 915 O O . GLU A 1 118 ? -22.117 10.559 4.796 1.00 80.12 118 GLU A O 1
ATOM 920 N N . LYS A 1 119 ? -21.089 10.577 2.805 1.00 81.00 119 LYS A N 1
ATOM 921 C CA . LYS A 1 119 ? -21.422 9.178 2.498 1.00 81.00 119 LYS A CA 1
ATOM 922 C C . LYS A 1 119 ? -20.644 8.214 3.386 1.00 81.00 119 LYS A C 1
ATOM 924 O O . LYS A 1 119 ? -21.204 7.207 3.806 1.00 81.00 119 LYS A O 1
ATOM 929 N N . PHE A 1 120 ? -19.381 8.538 3.654 1.00 80.50 120 PHE A N 1
ATOM 930 C CA . PHE A 1 120 ? -18.534 7.775 4.558 1.00 80.50 120 PHE A CA 1
ATOM 931 C C . PHE A 1 120 ? -19.074 7.858 5.985 1.00 80.50 120 PHE A C 1
ATOM 933 O O . PHE A 1 120 ? -19.243 6.829 6.627 1.00 80.50 120 PHE A O 1
ATOM 940 N N . GLU A 1 121 ? -19.424 9.061 6.446 1.00 80.12 121 GLU A N 1
ATOM 941 C CA . GLU A 1 121 ? -19.935 9.295 7.804 1.00 80.12 121 GLU A CA 1
ATOM 942 C C . GLU A 1 121 ? -21.191 8.471 8.096 1.00 80.12 121 GLU A C 1
ATOM 944 O O . GLU A 1 121 ? -21.230 7.729 9.073 1.00 80.12 121 GLU A O 1
ATOM 949 N N . LYS A 1 122 ? -22.175 8.497 7.191 1.00 84.94 122 LYS A N 1
ATOM 950 C CA . LYS A 1 122 ? -23.420 7.726 7.348 1.00 84.94 122 LYS A CA 1
ATOM 951 C C . LYS A 1 122 ? -23.196 6.215 7.360 1.00 84.94 122 LYS A C 1
ATOM 953 O O . LYS A 1 122 ? -23.865 5.495 8.097 1.00 84.94 122 LYS A O 1
ATOM 958 N N . LEU A 1 123 ? -22.293 5.720 6.512 1.00 81.88 123 LEU A N 1
ATOM 959 C CA . LEU A 1 123 ? -21.936 4.299 6.486 1.00 81.88 123 LEU A CA 1
ATOM 960 C C . LEU A 1 123 ? -21.212 3.896 7.770 1.00 81.88 123 LEU A C 1
ATOM 962 O O . LEU A 1 123 ? -21.508 2.847 8.332 1.00 81.88 123 LEU A O 1
ATOM 966 N N . PHE A 1 124 ? -20.306 4.743 8.247 1.00 76.75 124 PHE A N 1
ATOM 967 C CA . PHE A 1 124 ? -19.558 4.516 9.472 1.00 76.75 124 PHE A CA 1
ATOM 968 C C . PHE A 1 124 ? -20.479 4.458 10.699 1.00 76.75 124 PHE A C 1
ATOM 970 O O . PHE A 1 124 ? -20.435 3.480 11.440 1.00 76.75 124 PHE A O 1
ATOM 977 N N . GLU A 1 125 ? -21.383 5.432 10.855 1.00 80.56 125 GLU A N 1
ATOM 978 C CA . GLU A 1 125 ? -22.382 5.453 11.937 1.00 80.56 125 GLU A CA 1
ATOM 979 C C . GLU A 1 125 ? -23.270 4.204 11.926 1.00 80.56 125 GLU A C 1
ATOM 981 O O . GLU A 1 125 ? -23.566 3.626 12.973 1.00 80.56 125 GLU A O 1
ATOM 986 N N . LYS A 1 126 ? -23.667 3.745 10.734 1.00 84.25 126 LYS A N 1
ATOM 987 C CA . LYS A 1 126 ? -24.441 2.511 10.589 1.00 84.25 126 LYS A CA 1
ATOM 988 C C . LYS A 1 126 ? -23.676 1.303 11.145 1.00 84.25 126 LYS A C 1
ATOM 990 O O . LYS A 1 126 ? -24.245 0.531 11.914 1.00 84.25 126 LYS A O 1
ATOM 995 N N . TYR A 1 127 ? -22.400 1.154 10.792 1.00 77.94 127 TYR A N 1
ATOM 996 C CA . TYR A 1 127 ? -21.583 0.028 11.252 1.00 77.94 127 TYR A CA 1
ATOM 997 C C . TYR A 1 127 ? -21.218 0.107 12.745 1.00 77.94 127 TYR A C 1
ATOM 999 O O . TYR A 1 127 ? -21.061 -0.940 13.381 1.00 77.94 127 TYR A O 1
ATOM 1007 N N . GLU A 1 128 ? -21.137 1.310 13.327 1.00 72.56 128 GLU A N 1
ATOM 1008 C CA . GLU A 1 128 ? -21.003 1.490 14.782 1.00 72.56 128 GLU A CA 1
ATOM 1009 C C . GLU A 1 128 ? -22.239 0.964 15.526 1.00 72.56 128 GLU A C 1
ATOM 1011 O O . GLU A 1 128 ? -22.103 0.231 16.506 1.00 72.56 128 GLU A O 1
ATOM 1016 N N . VAL A 1 129 ? -23.446 1.276 15.039 1.00 78.19 129 VAL A N 1
ATOM 1017 C CA . VAL A 1 129 ? -24.702 0.776 15.629 1.00 78.19 129 VAL A CA 1
ATOM 1018 C C . VAL A 1 129 ? -24.830 -0.740 15.474 1.00 78.19 129 VAL A C 1
ATOM 1020 O O . VAL A 1 129 ? -25.295 -1.422 16.385 1.00 78.19 129 VAL A O 1
ATOM 1023 N N . GLU A 1 130 ? -24.388 -1.280 14.339 1.00 77.62 130 GLU A N 1
ATOM 1024 C CA . GLU A 1 130 ? -24.398 -2.721 14.062 1.00 77.62 130 GLU A CA 1
ATOM 1025 C C . GLU A 1 130 ? -23.318 -3.495 14.843 1.00 77.62 130 GLU A C 1
ATOM 1027 O O . GLU A 1 130 ? -23.276 -4.724 14.770 1.00 77.62 130 GLU A O 1
ATOM 1032 N N . GLY A 1 131 ? -22.440 -2.814 15.595 1.00 66.31 131 GLY A N 1
ATOM 1033 C CA . GLY A 1 131 ? -21.414 -3.449 16.430 1.00 66.31 131 GLY A CA 1
ATOM 1034 C C . GLY A 1 131 ? -20.371 -4.246 15.641 1.00 66.31 131 GLY A C 1
ATOM 1035 O O . GLY A 1 131 ? -19.655 -5.070 16.208 1.00 66.31 131 GLY A O 1
ATOM 1036 N N . SER A 1 132 ? -20.275 -4.019 14.329 1.00 61.06 132 SER A N 1
ATOM 1037 C 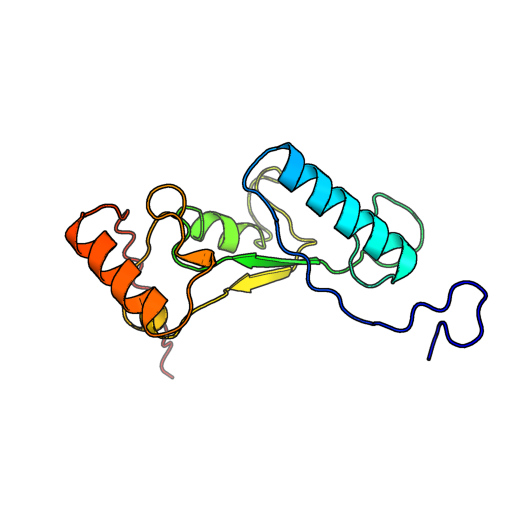CA . SER A 1 132 ? -19.415 -4.777 13.408 1.00 61.06 132 SER A CA 1
ATOM 1038 C C . SER A 1 132 ? -18.005 -4.183 13.327 1.00 61.06 132 SER A C 1
ATOM 1040 O O . SER A 1 132 ? -17.431 -4.030 12.250 1.00 61.06 132 SER A O 1
ATOM 1042 N N . TYR A 1 133 ? -17.450 -3.806 14.478 1.00 58.78 133 TYR A N 1
ATOM 1043 C CA . TYR A 1 133 ? -16.120 -3.222 14.592 1.00 58.78 133 TYR A CA 1
ATOM 1044 C C . TYR A 1 133 ? -15.330 -3.906 15.710 1.00 58.78 133 TYR A C 1
ATOM 1046 O O . TYR A 1 133 ? -15.860 -4.231 16.772 1.00 58.78 133 TYR A O 1
ATOM 1054 N N . GLN A 1 134 ? -14.035 -4.132 15.486 1.00 47.84 134 GLN A N 1
ATOM 1055 C CA . GLN A 1 134 ? -13.143 -4.549 16.563 1.00 47.84 134 GLN A CA 1
ATOM 1056 C C . GLN A 1 134 ? -12.618 -3.305 17.272 1.00 47.84 134 GLN A C 1
ATOM 1058 O O . GLN A 1 134 ? -11.837 -2.535 16.715 1.00 47.84 134 GLN A O 1
ATOM 1063 N N . HIS A 1 135 ? -13.065 -3.104 18.512 1.00 38.88 135 HIS A N 1
ATOM 1064 C CA . HIS A 1 135 ? -12.615 -1.995 19.342 1.00 38.88 135 HIS A CA 1
ATOM 1065 C C . HIS A 1 135 ? -11.147 -2.203 19.723 1.00 38.88 135 HIS A C 1
ATOM 1067 O O . HIS A 1 135 ? -10.821 -2.926 20.662 1.00 38.88 135 HIS A O 1
ATOM 1073 N N . VAL A 1 136 ? -10.250 -1.543 19.002 1.00 43.94 136 VAL A N 1
ATOM 1074 C CA . VAL A 1 136 ? -8.841 -1.467 19.371 1.00 43.94 136 VAL A CA 1
ATOM 1075 C C . VAL A 1 136 ? -8.567 -0.036 19.823 1.00 43.94 136 VAL A C 1
ATOM 1077 O O . VAL A 1 136 ? -8.266 0.860 19.039 1.00 43.94 136 VAL A O 1
ATOM 1080 N N . THR A 1 137 ? -8.749 0.202 21.119 1.00 30.77 137 THR A N 1
ATOM 1081 C CA . THR A 1 137 ? -8.385 1.466 21.761 1.00 30.77 137 THR A CA 1
ATOM 1082 C C . THR A 1 137 ? -6.879 1.451 21.988 1.00 30.77 137 THR A C 1
ATOM 1084 O O . THR A 1 137 ? -6.403 0.848 22.946 1.00 30.77 137 THR A O 1
ATOM 1087 N N . TYR A 1 138 ? -6.114 2.132 21.139 1.00 38.38 138 TYR A N 1
ATOM 1088 C CA . TYR A 1 138 ? -4.787 2.582 21.542 1.00 38.38 138 TYR A CA 1
ATOM 1089 C C . TYR A 1 138 ? -4.866 4.064 21.856 1.00 38.38 138 TYR A C 1
ATOM 1091 O O . TYR A 1 138 ? -4.860 4.916 20.970 1.00 38.38 138 TYR A O 1
ATOM 1099 N N . GLY A 1 139 ? -4.908 4.357 23.155 1.00 31.72 139 GLY A N 1
ATOM 1100 C CA . GLY A 1 139 ? -4.349 5.594 23.669 1.00 31.72 139 GLY A CA 1
ATOM 1101 C C . GLY A 1 139 ? -2.870 5.627 23.303 1.00 31.72 139 GLY A C 1
ATOM 1102 O O . GLY A 1 139 ? -2.023 5.139 24.044 1.00 31.72 139 GLY A O 1
ATOM 1103 N N . VAL A 1 140 ? -2.562 6.166 22.130 1.00 31.41 140 VAL A N 1
ATOM 1104 C CA . VAL A 1 140 ? -1.238 6.704 21.851 1.00 31.41 140 VAL A CA 1
ATOM 1105 C C . VAL A 1 140 ? -1.308 8.146 22.349 1.00 31.41 140 VAL A C 1
ATOM 1107 O O . VAL A 1 140 ? -2.130 8.902 21.826 1.00 31.41 140 VAL A O 1
ATOM 1110 N N . PRO A 1 141 ? -0.536 8.556 23.372 1.00 34.00 141 PRO A N 1
ATOM 1111 C CA . PRO A 1 141 ? -0.481 9.952 23.772 1.00 34.00 141 PRO A CA 1
ATOM 1112 C C . PRO A 1 141 ? 0.186 10.720 22.631 1.00 34.00 141 PRO A C 1
ATOM 1114 O O . PRO A 1 141 ? 1.408 10.830 22.552 1.00 34.00 141 PRO A O 1
ATOM 1117 N N . PHE A 1 142 ? -0.626 11.219 21.705 1.00 33.56 142 PHE A N 1
ATOM 1118 C CA . PHE A 1 142 ? -0.196 12.012 20.560 1.00 33.56 142 PHE A CA 1
ATOM 1119 C C . PHE A 1 142 ? 0.068 13.467 20.970 1.00 33.56 142 PHE A C 1
ATOM 1121 O O . PHE A 1 142 ? -0.293 14.390 20.260 1.00 33.56 142 PHE A O 1
ATOM 1128 N N . THR A 1 143 ? 0.715 13.676 22.116 1.00 28.64 143 THR A N 1
ATOM 1129 C CA . THR A 1 143 ? 1.419 14.909 22.475 1.00 28.64 143 THR A CA 1
ATOM 1130 C C . THR A 1 143 ? 2.513 14.558 23.487 1.00 28.64 143 THR A C 1
ATOM 1132 O O . THR A 1 143 ? 2.275 14.414 24.683 1.00 28.64 143 THR A O 1
ATOM 1135 N N . HIS A 1 144 ? 3.764 14.446 23.035 1.00 27.78 144 HIS A N 1
ATOM 1136 C CA . HIS A 1 144 ? 4.858 14.873 23.907 1.00 27.78 144 HIS A CA 1
ATOM 1137 C C . HIS A 1 144 ? 4.777 16.399 23.953 1.00 27.78 144 HIS A C 1
ATOM 1139 O O . HIS A 1 144 ? 5.331 17.080 23.094 1.00 27.78 144 HIS A O 1
ATOM 1145 N N . HIS A 1 145 ? 4.033 16.926 24.925 1.00 29.86 145 HIS A N 1
ATOM 1146 C CA . HIS A 1 145 ? 4.242 18.295 25.369 1.00 29.86 145 HIS A CA 1
ATOM 1147 C C . HIS A 1 145 ? 5.690 18.402 25.866 1.00 29.86 145 HIS A C 1
ATOM 1149 O O . HIS A 1 145 ? 6.078 17.745 26.835 1.00 29.86 145 HIS A O 1
ATOM 1155 N N . ARG A 1 146 ? 6.490 19.206 25.172 1.00 30.86 146 ARG A N 1
ATOM 1156 C CA . ARG A 1 146 ? 7.396 20.135 25.842 1.00 30.86 146 ARG A CA 1
ATOM 1157 C C . ARG A 1 146 ? 6.767 21.512 25.765 1.00 30.86 146 ARG A C 1
ATOM 1159 O O . ARG A 1 146 ? 6.120 21.779 24.727 1.00 30.86 146 ARG A O 1
#

Sequence (146 aa):
MFAAGTPRSQLSSCFLVTMAKDDLDGIYQCVIQCAKISKIAGSLGVIVRGNKRPGACAIYLQPWHANIIDFLFLGKNTGWENERARDLFYVLWTPELFIKRSLVCPYQSPGLADSLGEKFEKLFEKYEVEGSYQHVTYGVPFTHHR

Secondary structure (DSSP, 8-state):
-TTTTSTT-----------S-SSHHHHHHHHHHHHHHHHHHSSS---SSSSS----EEEEE-TTSTTHHHHHHTT-SSS-GGG--TTEEEEE---HHHHHS----TTTSTTSTT--THHHHHHHHHHHHTT-S-------------

Foldseek 3Di:
DVQPPPPQRDDDQDDDQDQPDPDPVSVVVSVVVLCVCCVRNVARADDDDDDHDHHEAEDEDECLAPCNVLLVCQCDPDDDPVSHDVRYHYHYPYDPVPVVDFHAHCVLQPPLVVDDDPRNVVSVVVCVVVVRGDGDDDPPVPDPDD

InterPro domains:
  IPR000788 Ribonucleotide reductase large subunit, C-terminal [PF02867] (46-132)
  IPR039718 Ribonucleoside-diphosphate reductase large subunit [PTHR11573] (50-134)